Protein AF-A0A3D3ANC4-F1 (afdb_monomer)

Structure (mmCIF, N/CA/C/O backbone):
data_AF-A0A3D3ANC4-F1
#
_entry.id   AF-A0A3D3ANC4-F1
#
loop_
_atom_site.group_PDB
_atom_site.id
_atom_site.type_symbol
_atom_site.label_atom_id
_atom_site.label_alt_id
_atom_site.label_comp_id
_atom_site.label_asym_id
_atom_site.label_entity_id
_atom_site.label_seq_id
_atom_site.pdbx_PDB_ins_code
_atom_site.Cartn_x
_atom_site.Cartn_y
_atom_site.Cartn_z
_atom_site.occupancy
_atom_site.B_iso_or_equiv
_atom_site.auth_seq_id
_atom_site.auth_comp_id
_atom_site.auth_asym_id
_atom_site.auth_atom_id
_atom_site.pdbx_PDB_model_num
ATOM 1 N N . MET A 1 1 ? -12.371 -5.754 14.411 1.00 88.75 1 MET A N 1
ATOM 2 C CA . MET A 1 1 ? -10.931 -5.937 14.131 1.00 88.75 1 MET A CA 1
ATOM 3 C C . MET A 1 1 ? -10.802 -5.740 12.645 1.00 88.75 1 MET A C 1
ATOM 5 O O . MET A 1 1 ? -11.357 -6.563 11.915 1.00 88.75 1 MET A O 1
ATOM 9 N N . PRO A 1 2 ? -10.124 -4.674 12.209 1.00 95.31 2 PRO A N 1
ATOM 10 C CA . PRO A 1 2 ? -10.177 -4.286 10.815 1.00 95.31 2 PRO A CA 1
ATOM 11 C C . PRO A 1 2 ? -9.435 -5.298 9.947 1.00 95.31 2 PRO A C 1
ATOM 13 O O . PRO A 1 2 ? -8.342 -5.753 10.292 1.00 95.31 2 PRO A O 1
ATOM 16 N N . ALA A 1 3 ? -10.028 -5.638 8.808 1.00 96.44 3 ALA A N 1
ATOM 17 C CA . ALA A 1 3 ? -9.365 -6.368 7.738 1.00 96.44 3 ALA A CA 1
ATOM 18 C C . ALA A 1 3 ? -9.121 -5.426 6.556 1.00 96.44 3 ALA A C 1
ATOM 20 O O . ALA A 1 3 ? -9.846 -4.447 6.376 1.00 96.44 3 ALA A O 1
ATOM 21 N N . VAL A 1 4 ? -8.096 -5.724 5.755 1.00 98.25 4 VAL A N 1
ATOM 22 C CA . VAL A 1 4 ? -7.666 -4.880 4.635 1.00 98.25 4 VAL A CA 1
ATOM 23 C C . VAL A 1 4 ? -7.474 -5.697 3.359 1.00 98.25 4 VAL A C 1
ATOM 25 O O . VAL A 1 4 ? -6.752 -6.697 3.342 1.00 98.25 4 VAL A O 1
ATOM 28 N N . ALA A 1 5 ? -8.107 -5.247 2.280 1.00 98.38 5 ALA A N 1
ATOM 29 C CA . ALA A 1 5 ? -7.809 -5.647 0.912 1.00 98.38 5 ALA A CA 1
ATOM 30 C C . ALA A 1 5 ? -6.863 -4.622 0.270 1.00 98.38 5 ALA A C 1
ATOM 32 O O . ALA A 1 5 ? -6.899 -3.437 0.609 1.00 98.38 5 ALA A O 1
ATOM 33 N N . VAL A 1 6 ? -6.002 -5.078 -0.641 1.00 98.62 6 VAL A N 1
ATOM 34 C CA . VAL A 1 6 ? -4.940 -4.253 -1.231 1.00 98.62 6 VAL A CA 1
ATOM 35 C C . VAL A 1 6 ? -4.960 -4.327 -2.752 1.00 98.62 6 VAL A C 1
ATOM 37 O O . VAL A 1 6 ? -5.181 -5.392 -3.328 1.00 98.62 6 VAL A O 1
ATOM 40 N N . SER A 1 7 ? -4.699 -3.191 -3.389 1.00 98.06 7 SER A N 1
ATOM 41 C CA . SER A 1 7 ? -4.394 -3.084 -4.814 1.00 98.06 7 SER A CA 1
ATOM 42 C C . SER A 1 7 ? -3.130 -2.228 -4.982 1.00 98.06 7 SER A C 1
ATOM 44 O O . SER A 1 7 ? -3.046 -1.187 -4.340 1.00 98.06 7 SER A O 1
ATOM 46 N N . PRO A 1 8 ? -2.143 -2.597 -5.812 1.00 98.38 8 PRO A N 1
ATOM 47 C CA . PRO A 1 8 ? -2.042 -3.845 -6.559 1.00 98.38 8 PRO A CA 1
ATOM 48 C C . PRO A 1 8 ? -2.122 -5.073 -5.656 1.00 98.38 8 PRO A C 1
ATOM 50 O O . PRO A 1 8 ? -1.677 -5.034 -4.504 1.00 98.38 8 PRO A O 1
ATOM 53 N N . ALA A 1 9 ? -2.726 -6.140 -6.177 1.00 98.12 9 ALA A N 1
ATOM 54 C CA . ALA A 1 9 ? -2.776 -7.403 -5.462 1.00 98.12 9 ALA A CA 1
ATOM 55 C C . ALA A 1 9 ? -1.366 -8.003 -5.364 1.00 98.12 9 ALA A C 1
ATOM 57 O O . ALA A 1 9 ? -0.468 -7.683 -6.150 1.00 98.12 9 ALA A O 1
ATOM 58 N N . GLU A 1 10 ? -1.173 -8.870 -4.379 1.00 98.19 10 GLU A N 1
ATOM 59 C CA . GLU A 1 10 ? 0.108 -9.521 -4.141 1.00 98.19 10 GLU A CA 1
ATOM 60 C C . GLU A 1 10 ? 0.597 -10.279 -5.385 1.00 98.19 10 GLU A C 1
ATOM 62 O O . GLU A 1 10 ? -0.168 -10.987 -6.039 1.00 98.19 10 GLU A O 1
ATOM 67 N N . ASN A 1 11 ? 1.880 -10.110 -5.705 1.00 97.31 11 ASN A N 1
ATOM 68 C CA . ASN A 1 11 ? 2.573 -10.735 -6.831 1.00 97.31 11 ASN A CA 1
ATOM 69 C C . ASN A 1 11 ? 1.961 -10.426 -8.209 1.00 97.31 11 ASN A C 1
ATOM 71 O O . ASN A 1 11 ? 2.090 -11.219 -9.141 1.00 97.31 11 ASN A O 1
ATOM 75 N N . THR A 1 12 ? 1.322 -9.262 -8.361 1.00 97.62 12 THR A N 1
ATOM 76 C CA . THR A 1 12 ? 0.839 -8.778 -9.664 1.00 97.62 12 THR A CA 1
ATOM 77 C C . THR A 1 12 ? 1.830 -7.836 -10.343 1.00 97.62 12 THR A C 1
ATOM 79 O O . THR A 1 12 ? 2.641 -7.180 -9.686 1.00 97.62 12 THR A O 1
ATOM 82 N N . THR A 1 13 ? 1.751 -7.769 -11.676 1.00 97.06 13 THR A N 1
ATOM 83 C CA . THR A 1 13 ? 2.443 -6.758 -12.487 1.00 97.06 13 THR A CA 1
ATOM 84 C C . THR A 1 13 ? 1.462 -5.650 -12.850 1.00 97.06 13 THR A C 1
ATOM 86 O O . THR A 1 13 ? 0.361 -5.934 -13.319 1.00 97.06 13 THR A O 1
ATOM 89 N N . VAL A 1 14 ? 1.845 -4.395 -12.633 1.00 96.44 14 VAL A N 1
ATOM 90 C CA . VAL A 1 14 ? 0.998 -3.217 -12.872 1.00 96.44 14 VAL A CA 1
ATOM 91 C C . VAL A 1 14 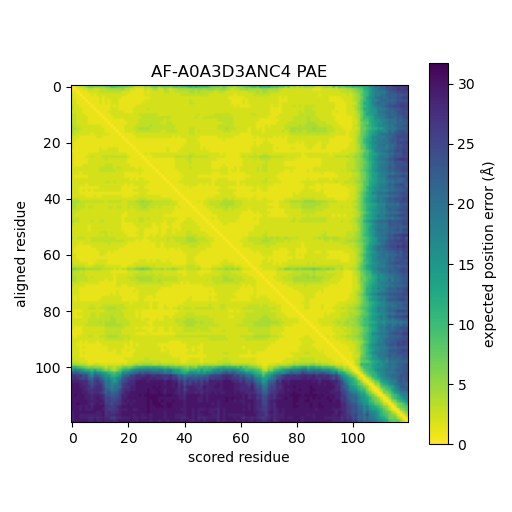? 1.777 -2.091 -13.5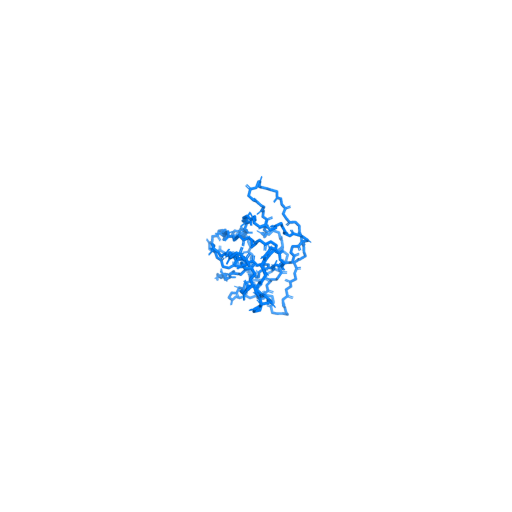40 1.00 96.44 14 VAL A C 1
ATOM 93 O O . VAL A 1 14 ? 3.000 -2.099 -13.541 1.00 96.44 14 VAL A O 1
ATOM 96 N N . SER A 1 15 ? 1.085 -1.071 -14.046 1.00 95.75 15 SER A N 1
ATOM 97 C CA . SER A 1 15 ? 1.757 0.110 -14.599 1.00 95.75 15 SER A CA 1
ATOM 98 C C . SER A 1 15 ? 2.698 0.775 -13.591 1.00 95.75 15 SER A C 1
ATOM 100 O O . SER A 1 15 ? 2.327 0.946 -12.429 1.00 95.75 15 SER A O 1
ATOM 102 N N . TYR A 1 16 ? 3.850 1.282 -14.032 1.00 94.88 16 TYR A N 1
ATOM 103 C CA . TYR A 1 16 ? 4.684 2.196 -13.229 1.00 94.88 16 TYR A CA 1
ATOM 104 C C . TYR A 1 16 ? 3.981 3.527 -12.861 1.00 94.88 16 TYR A C 1
ATOM 106 O O . TYR A 1 16 ? 4.495 4.311 -12.068 1.00 94.88 16 TYR A O 1
ATOM 114 N N . LYS A 1 17 ? 2.782 3.792 -13.397 1.00 94.25 17 LYS A N 1
ATOM 115 C CA . LYS A 1 17 ? 1.903 4.909 -12.995 1.00 94.25 17 LYS A CA 1
ATOM 116 C C . LYS A 1 17 ? 0.855 4.513 -11.943 1.00 94.25 17 LYS A C 1
ATOM 118 O O . LYS A 1 17 ? -0.023 5.312 -11.618 1.00 94.25 17 LYS A O 1
ATOM 123 N N . SER A 1 18 ? 0.899 3.276 -11.454 1.00 95.94 18 SER A N 1
ATOM 124 C CA . SER A 1 18 ? -0.091 2.738 -10.521 1.00 95.94 18 SER A CA 1
ATOM 125 C C . SER A 1 18 ? -0.054 3.421 -9.160 1.00 95.94 18 SER A C 1
ATOM 127 O O . SER A 1 18 ? 0.986 3.855 -8.669 1.00 95.94 18 SER A O 1
ATOM 129 N N . LYS A 1 19 ? -1.224 3.454 -8.524 1.00 98.31 19 LYS A N 1
ATOM 130 C CA . LYS A 1 19 ? -1.407 3.854 -7.128 1.00 98.31 19 LYS A CA 1
ATOM 131 C C . LYS A 1 19 ? -1.520 2.614 -6.251 1.00 98.31 19 LYS A C 1
ATOM 133 O O . LYS A 1 19 ? -1.887 1.550 -6.746 1.00 98.31 19 LYS A O 1
ATOM 138 N N . VAL A 1 20 ? -1.277 2.775 -4.954 1.00 98.75 20 VAL A N 1
ATOM 139 C CA . VAL A 1 20 ? -1.575 1.748 -3.951 1.00 98.75 20 VAL A CA 1
ATOM 140 C C . VAL A 1 20 ? -2.889 2.107 -3.260 1.00 98.75 20 VAL A C 1
ATOM 142 O O . VAL A 1 20 ? -3.043 3.213 -2.754 1.00 98.75 20 VAL A O 1
ATOM 145 N N . ILE A 1 21 ? -3.845 1.187 -3.252 1.00 98.81 21 ILE A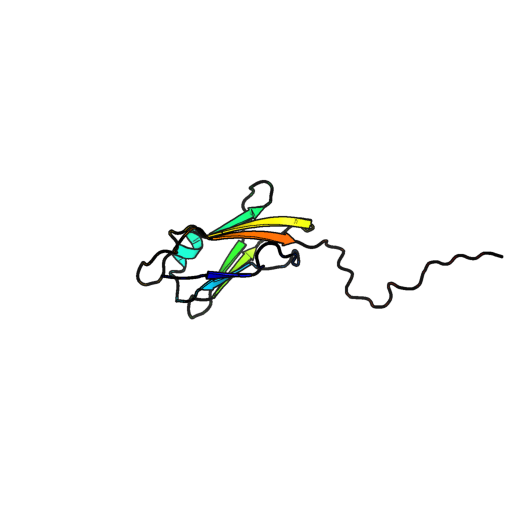 N 1
ATOM 146 C CA . ILE A 1 21 ? -5.178 1.346 -2.673 1.00 98.81 21 ILE A CA 1
ATOM 147 C C .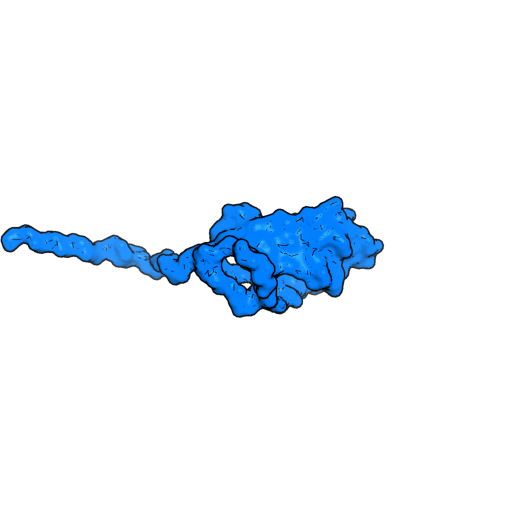 ILE A 1 21 ? -5.336 0.331 -1.544 1.00 98.81 21 ILE A C 1
ATOM 149 O O . ILE A 1 21 ? -5.101 -0.863 -1.733 1.00 98.81 21 ILE A O 1
ATOM 153 N N . LEU A 1 22 ? -5.745 0.819 -0.378 1.00 98.75 22 LEU A N 1
ATOM 154 C CA . LEU A 1 22 ? -6.066 0.033 0.807 1.00 98.75 22 LEU A CA 1
ATOM 155 C C . LEU A 1 22 ? -7.569 0.150 1.049 1.00 98.75 22 LEU A C 1
ATOM 157 O O . LEU A 1 22 ? -8.078 1.261 1.198 1.00 98.75 22 LEU A O 1
ATOM 161 N N . THR A 1 23 ? -8.272 -0.975 1.101 1.00 98.69 23 THR A N 1
ATOM 162 C CA . THR A 1 23 ? -9.714 -1.020 1.364 1.00 98.69 23 THR A CA 1
ATOM 163 C C . THR A 1 23 ? -9.963 -1.772 2.658 1.00 98.69 23 THR A C 1
ATOM 165 O O . THR A 1 23 ? -9.767 -2.986 2.726 1.00 98.69 23 THR A O 1
ATOM 168 N N . PHE A 1 24 ? -10.388 -1.048 3.685 1.00 98.62 24 PHE A N 1
ATOM 169 C CA . PHE A 1 24 ? -10.686 -1.591 5.002 1.00 98.62 24 PHE A CA 1
ATOM 170 C C . PHE A 1 24 ? -12.161 -1.976 5.127 1.00 98.62 24 PHE A C 1
ATOM 172 O O . PHE A 1 24 ? -13.043 -1.347 4.542 1.00 98.62 24 PHE A O 1
ATOM 179 N N . THR A 1 25 ? -12.440 -3.004 5.927 1.00 98.25 25 THR A N 1
ATOM 180 C CA . THR A 1 25 ? -13.812 -3.450 6.228 1.00 98.25 25 THR A CA 1
ATOM 181 C C . THR A 1 25 ? -14.586 -2.476 7.118 1.00 98.25 25 THR A C 1
ATOM 183 O O . THR A 1 25 ? -15.811 -2.547 7.188 1.00 98.25 25 THR A O 1
ATOM 186 N N . GLU A 1 26 ? -13.885 -1.570 7.798 1.00 97.94 26 GLU A N 1
ATOM 187 C CA . GLU A 1 26 ? -14.438 -0.574 8.714 1.00 97.94 26 GLU A CA 1
ATOM 188 C C . GLU A 1 26 ? -13.661 0.756 8.623 1.00 97.94 26 GLU A C 1
ATOM 190 O O . GLU A 1 26 ? -12.525 0.758 8.141 1.00 97.94 26 GLU A O 1
ATOM 195 N N . PRO A 1 27 ? -14.260 1.897 9.026 1.00 98.44 27 PRO A N 1
ATOM 196 C CA . PRO A 1 27 ? -13.581 3.192 9.030 1.00 98.44 27 PRO A CA 1
ATOM 197 C C . PRO A 1 27 ? -12.310 3.200 9.889 1.00 98.44 27 PRO A C 1
ATOM 199 O O . PRO A 1 27 ? -12.346 2.858 11.072 1.00 98.44 27 PRO A O 1
ATOM 202 N N . MET A 1 28 ? -11.199 3.672 9.322 1.00 98.69 28 MET A N 1
ATOM 203 C CA . MET A 1 28 ? -9.906 3.737 10.006 1.00 98.69 28 MET A CA 1
ATOM 204 C C . MET A 1 28 ? -9.559 5.138 10.515 1.00 98.69 28 MET A C 1
ATOM 206 O O . MET A 1 28 ? -9.993 6.160 9.972 1.00 98.69 28 MET A O 1
ATOM 210 N N . ASN A 1 29 ? -8.711 5.205 11.546 1.00 98.56 29 ASN A N 1
ATOM 211 C CA . ASN A 1 29 ? -8.075 6.456 11.941 1.00 98.56 29 ASN A CA 1
ATOM 212 C C . ASN A 1 29 ? -6.994 6.832 10.913 1.00 98.56 29 ASN A C 1
ATOM 214 O O . ASN A 1 29 ? -5.993 6.132 10.770 1.00 98.56 29 ASN A O 1
ATOM 218 N N . SER A 1 30 ? -7.173 7.953 10.212 1.00 98.06 30 SER A N 1
ATOM 219 C CA . SER A 1 30 ? -6.301 8.332 9.093 1.00 98.06 30 SER A CA 1
ATOM 220 C C . SER A 1 30 ? -4.843 8.567 9.496 1.00 98.06 30 SER A C 1
ATOM 222 O O . SER A 1 30 ? -3.952 8.070 8.816 1.00 98.06 30 SER A O 1
ATOM 224 N N . GLY A 1 31 ? -4.588 9.247 10.619 1.00 98.25 31 GLY A N 1
ATOM 225 C CA . GLY A 1 31 ? -3.222 9.473 11.114 1.00 98.25 31 GLY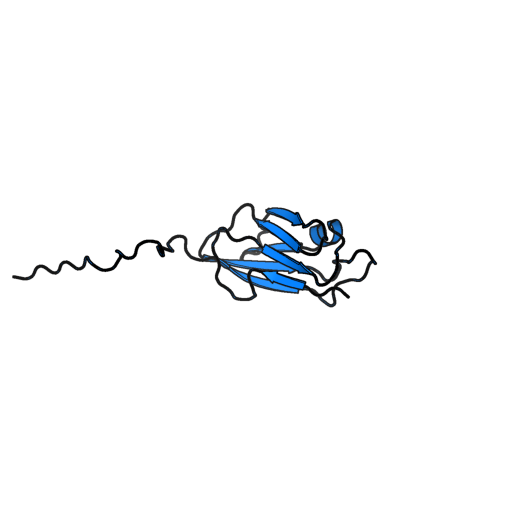 A CA 1
ATOM 226 C C . GLY A 1 31 ? -2.529 8.177 11.550 1.00 98.25 31 GLY A C 1
ATOM 227 O O . GLY A 1 31 ? -1.316 8.018 11.404 1.00 98.25 31 GLY A O 1
ATOM 228 N N . SER A 1 32 ? -3.302 7.202 12.032 1.00 98.38 32 SER A N 1
ATOM 229 C CA . SER A 1 32 ? -2.792 5.864 12.329 1.00 98.38 32 SER A CA 1
ATOM 230 C C . SER A 1 32 ? -2.413 5.099 11.058 1.00 98.38 32 SER A C 1
ATOM 232 O O . SER A 1 32 ? -1.364 4.461 11.047 1.00 98.38 32 SER A O 1
ATOM 234 N N . ILE A 1 33 ? -3.195 5.197 9.975 1.00 98.56 33 ILE A N 1
ATOM 235 C CA . ILE A 1 33 ? -2.813 4.613 8.676 1.00 98.56 33 ILE A CA 1
ATOM 236 C C . ILE A 1 33 ? -1.561 5.294 8.119 1.00 98.56 33 ILE A C 1
ATOM 238 O O . ILE A 1 33 ? -0.633 4.603 7.706 1.00 98.56 33 ILE A O 1
ATOM 242 N N . GLU A 1 34 ? -1.505 6.626 8.152 1.00 98.06 34 GLU A N 1
ATOM 243 C CA . GLU A 1 34 ? -0.374 7.409 7.638 1.00 98.06 34 GLU A CA 1
ATOM 244 C C . GLU A 1 34 ? 0.950 7.041 8.321 1.00 98.06 34 GLU A C 1
ATOM 246 O O . GLU A 1 34 ? 1.961 6.854 7.653 1.00 98.06 34 GLU A O 1
ATOM 251 N N . SER A 1 35 ? 0.933 6.854 9.642 1.00 98.12 35 SER A N 1
ATOM 252 C CA . SER A 1 35 ? 2.117 6.443 10.413 1.00 98.12 35 SER A CA 1
ATOM 253 C C . SER A 1 35 ? 2.469 4.956 10.284 1.00 98.12 35 SER A C 1
ATOM 255 O O . SER A 1 35 ? 3.598 4.572 10.589 1.00 98.12 35 SER A O 1
ATOM 257 N N . SER A 1 36 ? 1.531 4.117 9.835 1.00 98.25 36 SER A N 1
ATOM 258 C CA . SER A 1 36 ? 1.707 2.659 9.771 1.00 98.25 36 SER A CA 1
ATOM 259 C C . SER A 1 36 ? 2.018 2.129 8.372 1.00 98.25 36 SER A C 1
ATOM 261 O O . SER A 1 36 ? 2.487 0.994 8.242 1.00 98.25 36 SER A O 1
ATOM 263 N N . PHE A 1 37 ? 1.730 2.909 7.327 1.00 98.75 37 PHE A N 1
ATOM 264 C CA . PHE A 1 37 ? 1.938 2.524 5.936 1.00 98.75 37 PHE A CA 1
ATOM 265 C C . PHE A 1 37 ? 3.342 2.890 5.442 1.00 98.75 37 PHE A C 1
ATOM 267 O O . PHE A 1 37 ? 3.861 3.973 5.701 1.00 98.75 37 PHE A O 1
ATOM 274 N N . SER A 1 38 ? 3.951 2.001 4.660 1.00 98.75 38 SER A N 1
ATOM 275 C CA . SER A 1 38 ? 5.176 2.296 3.918 1.00 98.75 38 SER A CA 1
ATOM 276 C C . SER A 1 38 ? 5.212 1.554 2.587 1.00 98.75 38 SER A C 1
ATOM 278 O O . SER A 1 38 ? 4.672 0.455 2.459 1.00 98.75 38 SER A O 1
ATOM 280 N N . LEU A 1 39 ? 5.890 2.150 1.608 1.00 98.88 39 LEU A N 1
ATOM 281 C CA . LEU A 1 39 ? 6.211 1.536 0.325 1.00 98.88 39 LEU A CA 1
ATOM 282 C C . LEU A 1 39 ? 7.722 1.614 0.118 1.00 98.88 39 LEU A C 1
ATOM 284 O O . LEU A 1 39 ? 8.301 2.694 0.226 1.00 98.88 39 LEU A O 1
ATOM 288 N N . LYS A 1 40 ? 8.368 0.486 -0.168 1.00 98.81 40 LYS A N 1
ATOM 289 C CA . LYS A 1 40 ? 9.810 0.418 -0.426 1.00 98.81 40 LYS A CA 1
ATOM 290 C C . LYS A 1 40 ? 10.102 -0.273 -1.743 1.00 98.81 40 LYS A C 1
ATOM 292 O O . LYS A 1 40 ? 9.338 -1.136 -2.164 1.00 98.81 40 LYS A O 1
ATOM 297 N N . ASP A 1 41 ? 11.201 0.091 -2.386 1.00 98.38 41 ASP A N 1
ATOM 298 C CA . ASP A 1 41 ? 11.713 -0.671 -3.522 1.00 98.38 41 ASP A CA 1
ATOM 299 C C . ASP A 1 41 ? 12.499 -1.921 -3.078 1.00 98.38 41 ASP A C 1
ATOM 301 O O . ASP A 1 41 ? 12.737 -2.150 -1.890 1.00 98.38 41 ASP A O 1
ATOM 305 N N . ASN A 1 42 ? 12.926 -2.729 -4.049 1.00 95.94 42 ASN A N 1
ATOM 306 C CA . ASN A 1 42 ? 13.738 -3.928 -3.827 1.00 95.94 42 ASN A CA 1
ATOM 307 C C . ASN A 1 42 ? 15.132 -3.676 -3.213 1.00 95.94 42 ASN A C 1
ATOM 309 O O . ASN A 1 42 ? 15.775 -4.632 -2.788 1.00 95.94 42 ASN A O 1
ATOM 313 N N . LEU A 1 43 ? 15.600 -2.426 -3.154 1.00 97.25 43 LEU A N 1
ATOM 314 C CA . LEU A 1 43 ? 16.841 -2.031 -2.477 1.00 97.25 43 LEU A CA 1
ATOM 315 C C . LEU A 1 43 ? 16.580 -1.519 -1.050 1.00 97.25 43 LEU A C 1
ATOM 317 O O . LEU A 1 43 ? 17.518 -1.191 -0.329 1.00 97.25 43 LEU A O 1
ATOM 321 N N . GLY A 1 44 ? 15.314 -1.453 -0.629 1.00 97.19 44 GLY A N 1
ATOM 322 C CA . GLY A 1 44 ? 14.900 -0.965 0.682 1.00 97.19 44 GLY A CA 1
ATOM 323 C C . GLY A 1 44 ? 14.724 0.553 0.769 1.00 97.19 44 GLY A C 1
ATOM 324 O O . GLY A 1 44 ? 14.457 1.054 1.866 1.00 97.19 44 GLY A O 1
ATOM 325 N N . ASN A 1 45 ? 14.823 1.285 -0.345 1.00 98.12 45 ASN A N 1
ATOM 326 C CA . ASN A 1 45 ? 14.597 2.729 -0.365 1.00 98.12 45 ASN A CA 1
ATOM 327 C C . ASN A 1 45 ? 13.114 3.033 -0.166 1.00 98.12 45 ASN A C 1
ATOM 329 O O . ASN A 1 45 ? 12.257 2.403 -0.786 1.00 98.12 45 ASN A O 1
ATOM 333 N N . LEU A 1 46 ? 12.814 4.026 0.673 1.00 98.31 46 LEU A N 1
ATOM 334 C CA . LEU A 1 46 ? 11.448 4.491 0.887 1.00 98.31 46 LEU A CA 1
ATOM 335 C C . LEU A 1 46 ? 10.944 5.252 -0.344 1.00 98.31 46 LEU A C 1
ATOM 337 O O . LEU A 1 46 ? 11.582 6.196 -0.807 1.00 98.31 46 LEU A O 1
ATOM 341 N N . ILE A 1 47 ? 9.765 4.873 -0.825 1.00 98.50 47 ILE A N 1
ATOM 342 C CA . ILE A 1 47 ? 9.046 5.579 -1.878 1.00 98.50 47 ILE A CA 1
ATOM 343 C C . ILE A 1 47 ? 8.087 6.565 -1.222 1.00 98.50 47 ILE A C 1
ATOM 345 O O . ILE A 1 47 ? 7.153 6.171 -0.524 1.00 98.50 47 ILE A O 1
ATOM 349 N N . THR A 1 48 ? 8.331 7.856 -1.436 1.00 98.12 48 THR A N 1
ATOM 350 C CA . THR A 1 48 ? 7.455 8.925 -0.948 1.00 98.12 48 THR A CA 1
ATOM 351 C C . THR A 1 48 ? 6.231 9.077 -1.844 1.00 98.12 48 THR A C 1
ATOM 353 O O . THR A 1 48 ? 6.215 8.633 -2.994 1.00 98.12 48 THR A O 1
ATOM 356 N N . GLY A 1 49 ? 5.190 9.715 -1.321 1.00 98.06 49 GLY A N 1
ATOM 357 C CA . GLY A 1 49 ? 3.953 9.951 -2.048 1.00 98.06 49 GLY A CA 1
ATOM 358 C C . GLY A 1 49 ? 2.927 10.668 -1.188 1.00 98.06 49 GLY A C 1
ATOM 359 O O . GLY A 1 49 ? 3.207 11.047 -0.051 1.00 98.06 49 GLY A O 1
ATOM 360 N N . VAL A 1 50 ? 1.732 10.837 -1.742 1.00 98.44 50 VAL A N 1
ATOM 361 C CA . VAL A 1 50 ? 0.597 11.467 -1.063 1.00 98.44 50 VAL A CA 1
ATOM 362 C C . VAL A 1 50 ? -0.430 10.401 -0.719 1.00 98.44 50 VAL A C 1
ATOM 364 O O . VAL A 1 50 ? -0.864 9.657 -1.599 1.00 98.44 50 VAL A O 1
ATOM 367 N N . LEU A 1 51 ? -0.838 10.345 0.547 1.00 98.56 51 LEU A N 1
ATOM 368 C CA . LEU A 1 51 ? -1.935 9.502 1.007 1.00 98.56 51 LEU A CA 1
ATOM 369 C C . LEU A 1 51 ? -3.224 10.330 1.069 1.00 98.56 51 LEU A C 1
ATOM 371 O O . LEU A 1 51 ? -3.295 11.324 1.786 1.00 98.56 51 LEU A O 1
ATOM 375 N N . SER A 1 52 ? -4.248 9.912 0.334 1.00 98.56 52 SER A N 1
ATOM 376 C CA . SER A 1 52 ? -5.607 10.447 0.441 1.00 98.56 52 SER A CA 1
ATOM 377 C C . SER A 1 52 ? -6.577 9.366 0.907 1.00 98.56 52 SER A C 1
ATOM 379 O O . SER A 1 52 ? -6.250 8.178 0.893 1.00 98.56 52 SER A O 1
ATOM 381 N N . PHE A 1 53 ? -7.771 9.765 1.337 1.00 98.50 53 PHE A N 1
ATOM 382 C CA . PHE A 1 53 ? -8.814 8.842 1.771 1.00 98.50 53 PHE A CA 1
ATOM 383 C C . PHE A 1 53 ? -10.203 9.335 1.367 1.00 98.50 53 PHE A C 1
ATOM 385 O O . PHE A 1 53 ? -10.408 10.525 1.121 1.00 98.50 53 PHE A O 1
ATOM 392 N N . ASP A 1 54 ? -11.143 8.402 1.267 1.00 98.50 54 ASP A N 1
ATOM 393 C CA . ASP A 1 54 ? -12.550 8.683 1.002 1.00 98.50 54 ASP A CA 1
ATOM 394 C C . ASP A 1 54 ? -13.269 9.282 2.223 1.00 98.50 54 ASP A C 1
ATOM 396 O O . ASP A 1 54 ? -12.761 9.292 3.344 1.00 98.50 54 ASP A O 1
ATOM 400 N N . SER A 1 55 ? -14.493 9.777 2.028 1.00 97.94 55 SER A N 1
ATOM 401 C CA . SER A 1 55 ? -15.278 10.386 3.111 1.00 97.94 55 SER A CA 1
ATOM 402 C C . SER A 1 55 ? -15.572 9.422 4.265 1.00 97.94 55 SER A C 1
ATOM 404 O O . SER A 1 55 ? -15.697 9.861 5.408 1.00 97.94 55 SER A O 1
ATOM 406 N N . GLU A 1 56 ? -15.666 8.120 3.981 1.00 97.56 56 GLU A N 1
ATOM 407 C CA . GLU A 1 56 ? -15.911 7.077 4.983 1.00 97.56 56 GLU A CA 1
ATOM 408 C C . GLU A 1 56 ? -14.643 6.610 5.708 1.00 97.56 56 GLU A C 1
ATOM 410 O O . GLU A 1 56 ? -14.752 5.876 6.691 1.00 97.56 56 GLU A O 1
ATOM 415 N N . LYS A 1 57 ? -13.451 7.026 5.260 1.00 98.19 57 LYS A N 1
ATOM 416 C CA . LYS A 1 57 ? -12.149 6.551 5.761 1.00 98.19 57 LYS A CA 1
ATOM 417 C C . LYS A 1 57 ? -12.023 5.028 5.701 1.00 98.19 57 LYS A C 1
ATOM 419 O O . LYS A 1 57 ? -11.428 4.415 6.586 1.00 98.19 57 LYS A O 1
ATOM 424 N N . LYS A 1 58 ? -12.593 4.410 4.671 1.00 98.56 58 LYS A N 1
ATOM 425 C CA . LYS A 1 58 ? -12.449 2.977 4.378 1.00 98.56 58 LYS A CA 1
ATOM 426 C C . LYS A 1 58 ? -11.493 2.736 3.225 1.00 98.56 58 LYS A C 1
ATOM 428 O O . LYS A 1 58 ? -10.860 1.685 3.177 1.00 98.56 58 LYS A O 1
ATOM 433 N N . ILE A 1 59 ? -11.375 3.689 2.308 1.00 98.75 59 ILE A N 1
ATOM 434 C CA . ILE A 1 59 ? -10.521 3.582 1.131 1.00 98.75 59 ILE A CA 1
ATOM 435 C C . ILE A 1 59 ? -9.408 4.611 1.253 1.00 98.75 59 ILE A C 1
ATOM 437 O O . ILE A 1 59 ? -9.655 5.812 1.201 1.00 98.75 59 ILE A O 1
ATOM 441 N N . PHE A 1 60 ? -8.174 4.132 1.369 1.00 98.81 60 PHE A N 1
ATOM 442 C CA . PHE A 1 60 ? -6.972 4.958 1.366 1.00 98.81 60 PHE A CA 1
ATOM 443 C C . PHE A 1 60 ? -6.231 4.760 0.052 1.00 98.81 60 PHE A C 1
ATOM 445 O O . PHE A 1 60 ? -5.979 3.630 -0.358 1.00 98.81 60 PHE A O 1
ATOM 452 N N . THR A 1 61 ? -5.873 5.854 -0.609 1.00 98.81 61 THR A N 1
ATOM 453 C CA . THR A 1 61 ? -5.124 5.845 -1.865 1.00 98.81 61 THR A CA 1
ATOM 454 C C . THR A 1 61 ? -3.783 6.521 -1.653 1.00 98.81 61 THR A C 1
ATOM 456 O O . THR A 1 61 ? -3.700 7.737 -1.495 1.00 98.81 61 THR A O 1
ATOM 459 N N . PHE A 1 62 ? -2.717 5.736 -1.686 1.00 98.88 62 PHE A N 1
ATOM 460 C CA . PHE A 1 62 ? -1.360 6.241 -1.755 1.00 98.88 62 PHE A CA 1
ATOM 461 C C . PHE A 1 62 ? -0.970 6.442 -3.219 1.00 98.88 62 PHE A C 1
ATOM 463 O O . PHE A 1 62 ? -0.984 5.504 -4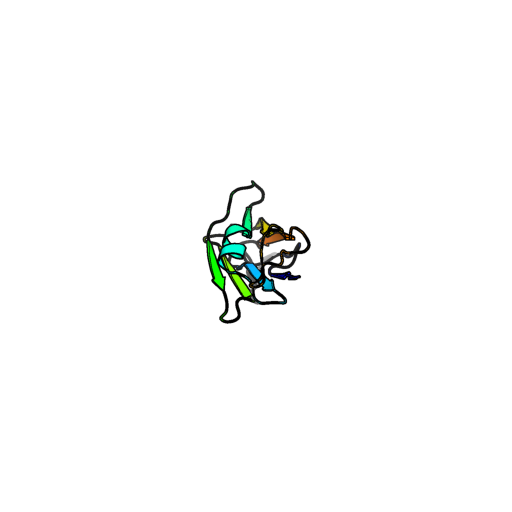.019 1.00 98.88 62 PHE A O 1
ATOM 470 N N . THR A 1 63 ? -0.629 7.676 -3.572 1.00 98.62 63 THR A N 1
ATOM 471 C CA . THR A 1 63 ? -0.103 8.056 -4.885 1.00 98.62 63 THR A CA 1
ATOM 472 C C . THR A 1 63 ? 1.406 8.260 -4.750 1.00 98.62 63 THR A C 1
ATOM 474 O O . THR A 1 63 ? 1.813 9.296 -4.217 1.00 98.62 63 THR A O 1
ATOM 477 N N . PRO A 1 64 ? 2.239 7.294 -5.186 1.00 98.25 64 PRO A N 1
ATOM 478 C CA . PRO A 1 64 ? 3.691 7.442 -5.160 1.00 98.25 64 PRO A CA 1
ATOM 479 C C . PRO A 1 64 ? 4.142 8.649 -5.992 1.00 98.25 64 PRO A C 1
ATOM 481 O O . PRO A 1 64 ? 3.577 8.906 -7.054 1.00 98.25 64 PRO A O 1
ATOM 484 N N . SER A 1 65 ? 5.184 9.358 -5.550 1.00 97.25 65 SER A N 1
ATOM 485 C CA . SER A 1 65 ? 5.792 10.457 -6.318 1.00 97.25 65 SER A CA 1
ATOM 486 C C . SER A 1 65 ? 6.370 9.956 -7.644 1.00 97.25 65 SER A C 1
ATOM 488 O O . SER A 1 65 ? 6.250 10.612 -8.676 1.00 97.25 65 SER A O 1
ATOM 490 N N . SER A 1 66 ? 6.990 8.777 -7.614 1.00 94.25 66 SER A N 1
ATOM 491 C CA . SER A 1 66 ? 7.447 8.057 -8.796 1.00 94.25 66 SER A CA 1
ATOM 492 C C . SER A 1 66 ? 7.604 6.569 -8.490 1.00 94.25 66 SER A C 1
ATOM 494 O O . SER A 1 66 ? 8.023 6.179 -7.399 1.00 94.25 66 SER A O 1
ATOM 496 N N . LEU A 1 67 ? 7.287 5.735 -9.480 1.00 97.00 67 LEU A N 1
ATOM 497 C CA . LEU A 1 67 ? 7.752 4.356 -9.553 1.00 97.00 67 LEU A CA 1
ATOM 498 C C . LEU A 1 67 ? 8.623 4.220 -10.805 1.00 97.00 67 LEU A C 1
ATOM 500 O O . LEU A 1 67 ? 8.377 4.847 -11.835 1.00 97.00 67 LEU A O 1
ATOM 504 N N . THR A 1 68 ? 9.666 3.415 -10.698 1.00 96.69 68 THR A N 1
ATOM 505 C CA . THR A 1 68 ? 10.531 2.997 -11.794 1.00 96.69 68 THR A CA 1
ATOM 506 C C . THR A 1 68 ? 9.927 1.745 -12.406 1.00 96.69 68 THR A C 1
ATOM 508 O O . THR A 1 68 ? 9.515 0.869 -11.656 1.00 96.69 68 THR A O 1
ATOM 511 N N . ALA A 1 69 ? 9.897 1.673 -13.735 1.00 95.94 69 ALA A N 1
ATOM 512 C CA . ALA A 1 69 ? 9.500 0.480 -14.475 1.00 95.94 69 ALA A CA 1
ATOM 513 C C . ALA A 1 69 ? 10.389 -0.732 -14.150 1.00 95.94 69 ALA A C 1
ATOM 515 O O . ALA A 1 69 ? 11.533 -0.569 -13.719 1.00 95.94 69 ALA A O 1
ATOM 516 N N . GLU A 1 70 ? 9.856 -1.934 -14.378 1.00 95.50 70 GLU A N 1
ATOM 517 C CA . GLU A 1 70 ? 10.551 -3.220 -14.187 1.00 95.50 70 GLU A CA 1
ATOM 518 C C . GLU A 1 70 ? 11.140 -3.406 -12.780 1.00 95.50 70 GLU A C 1
ATOM 520 O O . GLU A 1 70 ? 12.129 -4.111 -12.571 1.00 95.50 70 GLU A O 1
ATOM 525 N N . LYS A 1 71 ? 10.525 -2.763 -11.784 1.00 97.44 71 LYS A N 1
ATOM 526 C CA . LYS A 1 71 ? 10.964 -2.801 -10.391 1.00 97.44 71 LYS A CA 1
ATOM 527 C C . LYS A 1 71 ? 9.908 -3.428 -9.495 1.00 97.44 71 LYS A C 1
ATOM 529 O O . LYS A 1 71 ? 8.712 -3.165 -9.640 1.00 97.44 71 LYS A O 1
ATOM 534 N N . THR A 1 72 ? 10.374 -4.232 -8.542 1.00 98.38 72 THR A N 1
ATOM 535 C CA . THR A 1 72 ? 9.546 -4.795 -7.473 1.00 98.38 72 THR A CA 1
ATOM 536 C C . THR A 1 72 ? 9.492 -3.844 -6.288 1.00 98.38 72 THR A C 1
ATOM 538 O O . THR A 1 72 ? 10.513 -3.299 -5.857 1.00 98.38 72 THR A O 1
ATOM 541 N N . TYR A 1 73 ? 8.289 -3.691 -5.750 1.00 98.75 73 TYR A N 1
ATOM 542 C CA . TYR A 1 73 ? 7.977 -2.866 -4.599 1.00 98.75 73 TYR A CA 1
ATOM 543 C C . TYR A 1 73 ? 7.337 -3.702 -3.499 1.00 98.75 73 TYR A C 1
ATOM 545 O O . TYR A 1 73 ? 6.524 -4.581 -3.778 1.00 98.75 73 TYR A O 1
ATOM 553 N N . THR A 1 74 ? 7.674 -3.381 -2.254 1.00 98.81 74 THR A N 1
ATOM 554 C CA . THR A 1 74 ? 7.110 -3.978 -1.044 1.00 98.81 74 THR A CA 1
ATOM 555 C C . THR A 1 74 ? 6.315 -2.919 -0.298 1.00 98.81 74 THR A C 1
ATOM 557 O O . THR A 1 74 ? 6.878 -1.932 0.183 1.00 98.81 74 THR A O 1
ATOM 560 N N . ALA A 1 75 ? 5.011 -3.128 -0.180 1.00 98.75 75 ALA A N 1
ATOM 561 C CA . ALA A 1 75 ? 4.137 -2.317 0.650 1.00 98.75 75 ALA A CA 1
ATOM 562 C C . ALA A 1 75 ? 3.918 -3.003 2.002 1.00 98.75 75 ALA A C 1
ATOM 564 O O . ALA A 1 75 ? 3.845 -4.233 2.092 1.00 98.75 75 ALA A O 1
ATOM 565 N N . LYS A 1 76 ? 3.823 -2.203 3.062 1.00 98.75 76 LYS A N 1
ATOM 566 C CA . LYS A 1 76 ? 3.610 -2.689 4.423 1.00 98.75 76 LYS A CA 1
ATOM 567 C C . LYS A 1 76 ? 2.650 -1.785 5.184 1.00 98.75 76 LYS A C 1
ATOM 569 O O . LYS A 1 76 ? 2.809 -0.570 5.155 1.00 98.75 76 LYS A O 1
ATOM 574 N N . ILE A 1 77 ? 1.720 -2.396 5.913 1.00 98.69 77 ILE A N 1
ATOM 575 C CA . ILE A 1 77 ? 0.946 -1.785 6.996 1.00 98.69 77 ILE A CA 1
ATOM 576 C C . ILE A 1 77 ? 1.302 -2.549 8.272 1.00 98.69 77 ILE A C 1
ATOM 578 O O . ILE A 1 77 ? 1.103 -3.764 8.331 1.00 98.69 77 ILE A O 1
ATOM 582 N N . VAL A 1 78 ? 1.870 -1.874 9.270 1.00 98.62 78 VAL A N 1
ATOM 583 C CA . VAL A 1 78 ? 2.134 -2.504 10.577 1.00 98.62 78 VAL A CA 1
ATOM 584 C C . VAL A 1 78 ? 0.836 -2.700 11.362 1.00 98.62 78 VAL A C 1
ATOM 586 O O . VAL A 1 78 ? -0.132 -1.958 11.171 1.00 98.62 78 VAL A O 1
ATOM 589 N N . LYS A 1 79 ? 0.798 -3.705 12.241 1.00 98.00 79 LYS A N 1
ATOM 590 C CA . LYS A 1 79 ? -0.416 -4.081 12.981 1.00 98.00 79 LYS A CA 1
ATOM 591 C C . LYS A 1 79 ? -0.997 -2.951 13.839 1.00 98.00 79 LYS A C 1
ATOM 593 O O . LYS A 1 79 ? -2.189 -2.950 14.118 1.00 98.00 79 LYS A O 1
ATOM 598 N N . GLU A 1 80 ? -0.172 -1.989 14.249 1.00 97.69 80 GLU A N 1
ATOM 599 C CA . GLU A 1 80 ? -0.539 -0.857 15.104 1.00 97.69 80 GLU A CA 1
ATOM 600 C C . GLU A 1 80 ? -1.484 0.152 14.429 1.00 97.69 80 GLU A C 1
ATOM 602 O O . GLU A 1 80 ? -1.971 1.060 15.109 1.00 97.69 80 GLU A O 1
ATOM 607 N N . ALA A 1 81 ? -1.779 -0.016 13.135 1.00 98.31 81 ALA A N 1
ATOM 608 C CA . ALA A 1 81 ? -2.856 0.683 12.443 1.00 98.31 81 ALA A CA 1
ATOM 609 C C . ALA A 1 81 ? -4.214 0.412 13.121 1.00 98.31 81 ALA A C 1
ATOM 611 O O . ALA A 1 81 ? -4.608 -0.743 13.286 1.00 98.31 81 ALA A O 1
ATOM 612 N N . LYS A 1 82 ? -4.935 1.476 13.499 1.00 98.38 82 LYS A N 1
ATOM 613 C CA . LYS A 1 82 ? -6.168 1.402 14.301 1.00 98.38 82 LYS A CA 1
ATOM 614 C C . LYS A 1 82 ? -7.405 1.939 13.594 1.00 98.38 82 LYS A C 1
ATOM 616 O O . LYS A 1 82 ? -7.339 2.924 12.852 1.00 98.38 82 LYS A O 1
ATOM 621 N N . ASP A 1 83 ? -8.547 1.339 13.912 1.00 98.31 83 ASP A N 1
ATOM 622 C CA . ASP A 1 83 ? -9.856 1.928 13.636 1.00 98.31 83 ASP A CA 1
ATOM 623 C C . ASP A 1 83 ? -10.180 3.116 14.562 1.00 98.31 83 ASP A C 1
ATOM 625 O O . ASP A 1 83 ? -9.387 3.518 15.421 1.00 98.31 83 ASP A O 1
ATOM 629 N N . LEU A 1 84 ? -11.363 3.704 14.375 1.00 96.19 84 LEU A N 1
ATOM 630 C CA . LEU A 1 84 ? -11.845 4.822 15.195 1.00 96.19 84 LEU A CA 1
ATOM 631 C C . LEU A 1 84 ? -12.145 4.434 16.653 1.00 96.19 84 LEU A C 1
ATOM 633 O O . LEU A 1 84 ? -12.207 5.312 17.512 1.00 96.19 84 LEU A O 1
ATOM 637 N N . ASN A 1 85 ? -12.307 3.144 16.940 1.00 97.44 85 ASN A N 1
ATOM 638 C CA . ASN A 1 85 ? -12.544 2.595 18.272 1.00 97.44 85 ASN A CA 1
ATOM 639 C C . ASN A 1 85 ? -11.248 2.125 18.958 1.00 97.44 85 ASN A C 1
ATOM 641 O O . ASN A 1 85 ? -11.286 1.707 20.115 1.00 97.44 85 ASN A O 1
ATOM 645 N N . GLY A 1 86 ? -10.102 2.230 18.281 1.00 97.44 86 GLY A N 1
ATOM 646 C CA . GLY A 1 86 ? -8.791 1.850 18.794 1.00 97.44 86 GLY A CA 1
ATOM 647 C C . GLY A 1 86 ? -8.413 0.384 18.575 1.00 97.44 86 GLY A C 1
ATOM 648 O O . GLY A 1 86 ? -7.362 -0.025 19.079 1.00 97.44 86 GLY A O 1
ATOM 649 N N . ASN A 1 87 ? -9.199 -0.402 17.830 1.00 98.12 87 ASN A N 1
ATOM 650 C CA . ASN A 1 87 ? -8.833 -1.781 17.510 1.00 98.12 87 ASN A CA 1
ATOM 651 C C . ASN A 1 87 ? -7.752 -1.804 16.429 1.00 98.12 87 ASN A C 1
ATOM 653 O O . ASN A 1 87 ? -7.869 -1.146 15.397 1.00 98.12 87 ASN A O 1
ATOM 657 N N . MET A 1 88 ? -6.712 -2.594 16.675 1.00 98.31 88 MET A N 1
ATOM 658 C CA . MET A 1 88 ? -5.589 -2.814 15.763 1.00 98.31 88 MET A CA 1
ATOM 659 C C . MET A 1 88 ? -5.927 -3.832 14.669 1.00 98.31 88 MET A C 1
ATOM 661 O O . MET A 1 88 ? -6.887 -4.595 14.802 1.00 98.31 88 MET A O 1
ATOM 665 N N . LEU A 1 89 ? -5.095 -3.900 13.627 1.00 98.00 89 LEU A N 1
ATOM 666 C CA . LEU A 1 89 ? -5.109 -5.029 12.693 1.00 98.00 89 LEU A CA 1
ATOM 667 C C . LEU A 1 89 ? -4.717 -6.335 13.399 1.00 98.00 89 LEU A C 1
ATOM 669 O O . LEU A 1 89 ? -4.010 -6.338 14.407 1.00 98.00 89 LEU A O 1
ATOM 673 N N . ALA A 1 90 ? -5.120 -7.464 12.812 1.00 97.56 90 ALA A N 1
ATOM 674 C CA . ALA A 1 90 ? -4.769 -8.797 13.311 1.00 97.56 90 ALA A CA 1
ATOM 675 C C . ALA A 1 90 ? -3.253 -9.058 13.317 1.00 97.56 90 ALA A C 1
ATOM 677 O O . ALA A 1 90 ? -2.716 -9.709 14.212 1.00 97.56 90 ALA A O 1
ATOM 678 N N . SER A 1 91 ? -2.574 -8.571 12.282 1.00 98.00 91 SER A N 1
ATOM 679 C CA . SER A 1 91 ? -1.149 -8.752 12.034 1.00 98.00 91 SER A CA 1
ATOM 680 C C . SER A 1 91 ? -0.652 -7.669 11.082 1.00 98.00 91 SER A C 1
ATOM 682 O O . SER A 1 91 ? -1.448 -6.970 10.451 1.00 98.00 91 SER A O 1
ATOM 684 N N . ASP A 1 92 ? 0.667 -7.577 10.920 1.00 98.38 92 ASP A N 1
ATOM 685 C CA . ASP A 1 92 ? 1.253 -6.810 9.825 1.00 98.38 92 ASP A CA 1
ATOM 686 C C . ASP A 1 92 ? 0.702 -7.327 8.485 1.00 98.38 92 ASP A C 1
ATOM 688 O O . ASP A 1 92 ? 0.609 -8.539 8.262 1.00 98.38 92 ASP A O 1
ATOM 692 N N . LYS A 1 93 ? 0.374 -6.412 7.571 1.00 98.50 93 LYS A N 1
ATOM 693 C CA . LYS A 1 93 ? 0.063 -6.723 6.174 1.00 98.50 93 LYS A CA 1
ATOM 694 C C . LYS A 1 93 ? 1.240 -6.283 5.319 1.00 98.50 93 LYS A C 1
ATOM 696 O O . LYS A 1 93 ? 1.461 -5.090 5.150 1.00 98.50 93 LYS A O 1
ATOM 701 N N . THR A 1 94 ? 1.987 -7.240 4.780 1.00 98.62 94 THR A N 1
ATOM 702 C CA . THR A 1 94 ? 3.095 -6.990 3.845 1.00 98.62 94 THR A CA 1
ATOM 703 C C . THR A 1 94 ? 2.783 -7.681 2.528 1.00 98.62 94 THR A C 1
ATOM 705 O O . THR A 1 94 ? 2.301 -8.810 2.548 1.00 98.62 94 THR A O 1
ATOM 708 N N . TRP A 1 95 ? 3.010 -7.010 1.402 1.00 98.69 95 TRP A N 1
ATOM 709 C CA . TRP A 1 95 ? 2.827 -7.597 0.075 1.00 98.69 95 TRP A CA 1
ATOM 710 C C . TRP A 1 95 ? 3.749 -6.943 -0.946 1.00 98.69 95 TRP A C 1
ATOM 712 O O . TRP A 1 95 ? 4.227 -5.822 -0.750 1.00 98.69 95 TRP A O 1
ATOM 722 N N . THR A 1 96 ? 3.976 -7.651 -2.047 1.00 98.69 96 THR A N 1
ATOM 723 C CA . THR A 1 96 ? 4.813 -7.198 -3.156 1.00 98.69 96 THR A CA 1
ATOM 724 C C . THR A 1 96 ? 4.018 -7.049 -4.441 1.00 98.69 96 THR A C 1
ATOM 726 O O . THR A 1 96 ? 3.071 -7.793 -4.683 1.00 98.69 96 THR A O 1
ATOM 729 N N . PHE A 1 97 ? 4.427 -6.108 -5.286 1.00 98.69 97 PHE A N 1
ATOM 730 C CA . PHE A 1 97 ? 3.981 -5.992 -6.673 1.00 98.69 97 PHE A CA 1
ATOM 731 C C . PHE A 1 97 ? 5.145 -5.543 -7.554 1.00 98.69 97 PHE A C 1
ATOM 733 O O . PHE A 1 97 ? 6.112 -4.948 -7.070 1.00 98.69 97 PHE A O 1
ATOM 740 N N . THR A 1 98 ? 5.051 -5.814 -8.847 1.00 98.44 98 THR A N 1
ATOM 741 C CA . THR A 1 98 ? 6.066 -5.438 -9.832 1.00 98.44 98 THR A CA 1
ATOM 742 C C . THR A 1 98 ? 5.479 -4.428 -10.804 1.00 98.44 98 THR A C 1
ATOM 744 O O . THR A 1 98 ? 4.289 -4.448 -11.113 1.00 98.44 98 THR A O 1
ATOM 747 N N . THR A 1 99 ? 6.306 -3.500 -11.258 1.00 97.62 99 THR A N 1
ATOM 748 C CA . THR A 1 99 ? 5.930 -2.560 -12.312 1.00 97.62 99 THR A CA 1
ATOM 749 C C . THR A 1 99 ? 6.275 -3.127 -13.681 1.00 97.62 99 THR A C 1
ATOM 751 O O . THR A 1 99 ? 7.289 -3.803 -13.845 1.00 97.62 99 THR A O 1
ATOM 754 N N . ASP A 1 100 ? 5.419 -2.870 -14.660 1.00 94.31 100 ASP A N 1
ATOM 755 C CA . ASP A 1 100 ? 5.647 -3.225 -16.054 1.00 94.31 100 ASP A CA 1
ATOM 756 C C . ASP A 1 100 ? 6.826 -2.458 -16.667 1.00 94.31 100 ASP A C 1
ATOM 758 O O . ASP A 1 100 ? 7.382 -1.527 -16.076 1.00 94.31 100 ASP A O 1
ATOM 762 N N . SER A 1 101 ? 7.223 -2.881 -17.868 1.00 87.62 101 SER A N 1
ATOM 763 C CA . SER A 1 101 ? 8.175 -2.129 -18.678 1.00 87.62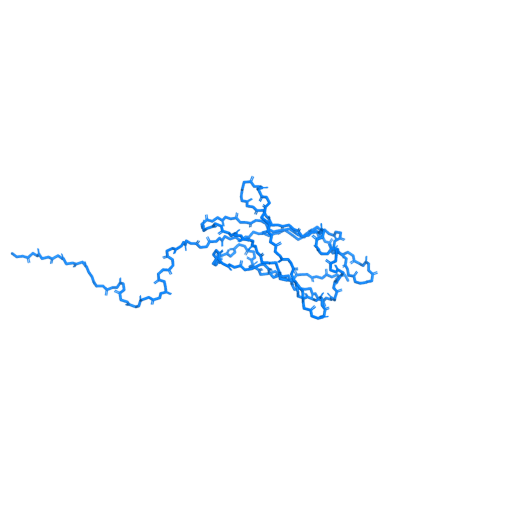 101 SER A CA 1
ATOM 764 C C . SER A 1 101 ? 7.530 -0.852 -19.222 1.00 87.62 101 SER A C 1
ATOM 766 O O . SER A 1 101 ? 6.326 -0.793 -19.478 1.00 87.62 101 SER A O 1
ATOM 768 N N . THR A 1 102 ? 8.343 0.168 -19.497 1.00 75.12 102 THR A N 1
ATOM 769 C CA . THR A 1 102 ? 7.877 1.373 -20.206 1.00 75.12 102 THR A CA 1
ATOM 770 C C . THR A 1 102 ? 7.460 1.091 -21.655 1.00 75.12 102 THR A C 1
ATOM 772 O O . THR A 1 102 ? 6.847 1.952 -22.281 1.00 75.12 102 THR A O 1
ATOM 775 N N . SER A 1 103 ? 7.768 -0.100 -22.185 1.00 62.03 103 SER A N 1
ATOM 776 C CA . SER A 1 103 ? 7.523 -0.514 -23.572 1.00 62.03 103 SER A CA 1
ATOM 777 C C . SER A 1 103 ? 6.231 -1.311 -23.752 1.00 62.03 103 SER A C 1
ATOM 779 O O . SER A 1 103 ? 6.126 -2.105 -24.686 1.00 62.03 103 SER A O 1
ATOM 781 N N . ASN A 1 104 ? 5.222 -1.098 -22.903 1.00 55.50 104 ASN A N 1
ATOM 782 C CA . ASN A 1 104 ? 3.877 -1.607 -23.163 1.00 55.50 104 ASN A CA 1
ATOM 783 C C . ASN A 1 104 ? 3.264 -0.894 -24.385 1.00 55.50 104 ASN A C 1
ATOM 785 O O . ASN A 1 104 ? 2.421 -0.011 -24.261 1.00 55.50 104 ASN A O 1
ATOM 789 N N . ILE A 1 105 ? 3.671 -1.320 -25.583 1.00 49.34 105 ILE A N 1
ATOM 790 C CA . ILE A 1 105 ? 3.115 -0.960 -26.897 1.00 49.34 105 ILE A CA 1
ATOM 791 C C . ILE A 1 105 ? 1.724 -1.573 -27.139 1.00 49.34 105 ILE A C 1
ATOM 793 O O . ILE A 1 105 ? 1.301 -1.732 -28.281 1.00 49.34 105 ILE A O 1
ATOM 797 N N . TYR A 1 106 ? 0.973 -1.905 -26.083 1.00 50.19 106 TYR A N 1
ATOM 798 C CA . TYR A 1 106 ? -0.435 -2.285 -26.209 1.00 50.19 106 TYR A CA 1
ATOM 799 C C . TYR A 1 106 ? -1.280 -1.030 -26.454 1.00 50.19 106 TYR A C 1
ATOM 801 O O . TYR A 1 106 ? -1.966 -0.511 -25.577 1.00 50.19 106 TYR A O 1
ATOM 809 N N . GLY A 1 107 ? -1.151 -0.529 -27.678 1.00 47.00 107 GLY A N 1
ATOM 810 C CA . GLY A 1 107 ? -1.838 0.630 -28.224 1.00 47.00 107 GLY A CA 1
ATOM 811 C C . GLY A 1 107 ? -1.810 0.708 -29.753 1.00 47.00 107 GLY A C 1
ATOM 812 O O . GLY A 1 107 ? -2.501 1.568 -30.280 1.00 47.00 107 GLY A O 1
ATOM 813 N N . ASP A 1 108 ? -1.105 -0.184 -30.465 1.00 49.72 108 ASP A N 1
ATOM 814 C CA . ASP A 1 108 ? -1.177 -0.251 -31.931 1.00 49.72 108 ASP A CA 1
ATOM 815 C C . ASP A 1 108 ? -1.447 -1.688 -32.413 1.00 49.72 108 ASP A C 1
ATOM 817 O O . ASP A 1 108 ? -0.625 -2.576 -32.174 1.00 49.72 108 ASP A O 1
ATOM 821 N N . PRO A 1 109 ? -2.556 -1.958 -33.131 1.00 48.25 109 PRO A N 1
ATOM 822 C CA . PRO A 1 109 ? -2.748 -3.229 -33.830 1.00 48.25 109 PRO A CA 1
ATOM 823 C C . PRO A 1 109 ? -1.818 -3.395 -35.054 1.00 48.25 109 PRO A C 1
ATOM 825 O O . PRO A 1 109 ? -1.874 -4.422 -35.721 1.00 48.25 109 PRO A O 1
ATOM 828 N N . GLU A 1 110 ? -0.942 -2.428 -35.343 1.00 51.72 110 GLU A N 1
ATOM 829 C CA . GLU A 1 110 ? -0.077 -2.392 -36.535 1.00 51.72 110 GLU A CA 1
ATOM 830 C C . GLU A 1 110 ? 1.357 -2.923 -36.302 1.00 51.72 110 GLU A C 1
ATOM 832 O O . GLU A 1 110 ? 2.196 -2.864 -37.196 1.00 51.72 110 GLU A O 1
ATOM 837 N N . ALA A 1 111 ? 1.678 -3.519 -35.146 1.00 49.19 111 ALA A N 1
ATOM 838 C CA . ALA A 1 111 ? 2.998 -4.140 -34.925 1.00 49.19 111 ALA A CA 1
ATOM 839 C C . ALA A 1 111 ? 3.152 -5.550 -35.546 1.00 49.19 111 ALA A C 1
ATOM 841 O O . ALA A 1 111 ? 4.043 -6.316 -35.176 1.00 49.19 111 ALA A O 1
ATOM 842 N N . VAL A 1 112 ? 2.308 -5.901 -36.517 1.00 50.94 112 VAL A N 1
ATOM 843 C CA . VAL A 1 112 ? 2.481 -7.066 -37.388 1.00 50.94 112 VAL A CA 1
ATOM 844 C C . VAL A 1 112 ? 2.450 -6.543 -38.814 1.00 50.94 112 VAL A C 1
ATOM 846 O O . VAL A 1 112 ? 1.371 -6.430 -39.354 1.00 50.94 112 VAL A O 1
ATOM 849 N N . PHE A 1 113 ? 3.597 -6.152 -39.378 1.00 51.09 113 PHE A N 1
ATOM 850 C CA . PHE A 1 113 ? 3.999 -6.306 -40.792 1.00 51.09 113 PHE A CA 1
ATOM 851 C C . PHE A 1 113 ? 5.245 -5.445 -41.066 1.00 51.09 113 PHE A C 1
ATOM 853 O O . PHE A 1 113 ? 5.171 -4.238 -41.259 1.00 51.09 113 PHE A O 1
ATOM 860 N N . GLY A 1 114 ? 6.417 -6.086 -41.103 1.00 39.88 114 GLY A N 1
ATOM 861 C CA . GLY A 1 114 ? 7.663 -5.411 -41.474 1.00 39.88 114 GLY A CA 1
ATOM 862 C C . GLY A 1 114 ? 8.904 -6.297 -41.573 1.00 39.88 114 GLY A C 1
ATOM 863 O O . GLY A 1 114 ? 10.012 -5.774 -41.549 1.00 39.88 114 GLY A O 1
ATOM 864 N N . ILE A 1 115 ? 8.770 -7.628 -41.681 1.00 46.91 115 ILE A N 1
ATOM 865 C CA . ILE A 1 115 ? 9.890 -8.471 -42.131 1.00 46.91 115 ILE A CA 1
ATOM 866 C C . ILE A 1 115 ? 9.872 -8.467 -43.655 1.00 46.91 115 ILE A C 1
ATOM 868 O O . ILE A 1 115 ? 9.315 -9.355 -44.298 1.00 46.91 115 ILE A O 1
ATOM 872 N N . THR A 1 116 ? 10.468 -7.449 -44.257 1.00 41.41 116 THR A N 1
ATOM 873 C CA . THR A 1 116 ? 10.702 -7.470 -45.695 1.00 41.41 116 THR A CA 1
ATOM 874 C C . THR A 1 116 ? 11.963 -8.284 -45.969 1.00 41.41 116 THR A C 1
ATOM 876 O O . THR A 1 116 ? 13.075 -7.761 -45.989 1.00 41.41 116 THR A O 1
ATOM 879 N N . ARG A 1 117 ? 11.796 -9.595 -46.180 1.00 51.72 117 ARG A N 1
ATOM 880 C CA . ARG A 1 117 ? 12.749 -10.384 -46.970 1.00 51.72 117 ARG A CA 1
ATOM 881 C C . ARG A 1 117 ? 12.441 -10.103 -48.439 1.00 51.72 117 ARG A C 1
ATOM 883 O O . ARG A 1 117 ? 11.501 -10.681 -48.971 1.00 51.72 117 ARG A O 1
ATOM 890 N N . TYR A 1 118 ? 13.219 -9.247 -49.095 1.00 44.28 118 TYR A N 1
ATOM 891 C CA . TYR A 1 118 ? 13.295 -9.297 -50.555 1.00 44.28 118 TYR A CA 1
ATOM 892 C C . TYR A 1 118 ? 14.391 -10.288 -50.937 1.00 44.28 118 TYR A C 1
ATOM 894 O O . TYR A 1 118 ? 15.576 -10.035 -50.733 1.00 44.28 118 TYR A O 1
ATOM 902 N N . GLY A 1 119 ? 13.959 -11.445 -51.433 1.00 47.47 119 GLY A N 1
ATOM 903 C CA . GLY A 1 119 ? 14.761 -12.341 -52.248 1.00 47.47 119 GLY A CA 1
ATOM 904 C C . GLY A 1 119 ? 14.132 -12.415 -53.635 1.00 47.47 119 GLY A C 1
ATOM 905 O O . GLY A 1 119 ? 12.983 -12.836 -53.757 1.00 47.47 119 GLY A O 1
ATOM 906 N N . ASN A 1 120 ? 14.868 -11.936 -54.633 1.00 43.94 120 ASN A N 1
ATOM 907 C CA . ASN A 1 120 ? 15.055 -12.515 -55.965 1.00 43.94 120 ASN A CA 1
ATOM 908 C C . ASN A 1 120 ? 16.175 -11.740 -56.655 1.00 43.94 120 ASN A C 1
ATOM 910 O O . ASN A 1 120 ? 16.096 -10.491 -56.653 1.00 43.94 120 ASN A O 1
#

pLDDT: mean 90.19, std 17.63, range [39.88, 98.88]

Solvent-accessible surface area (backbone atoms only — not comparable to full-atom values): 6845 Å² total; per-residue (Å²): 114,52,50,74,48,61,37,70,44,71,80,36,76,40,60,39,84,56,56,42,37,40,42,38,80,49,48,41,31,64,70,37,43,62,76,27,49,50,39,23,40,82,86,67,50,75,54,57,60,51,77,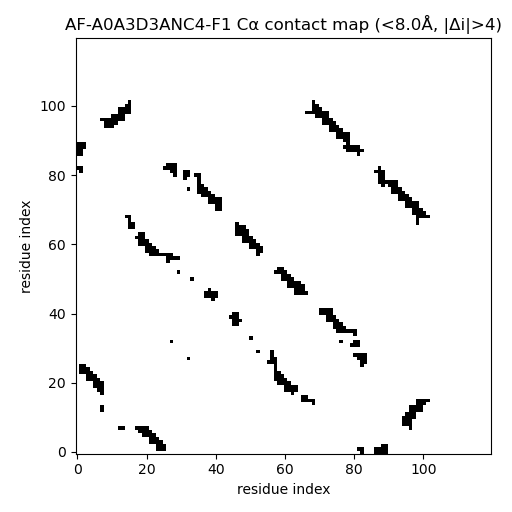46,64,48,97,68,35,28,41,36,39,35,41,56,76,66,57,61,52,69,36,48,34,41,40,35,36,45,27,82,26,23,32,77,87,64,44,38,32,92,52,65,48,71,44,39,32,31,22,33,61,90,76,71,65,88,84,55,94,69,86,73,81,81,86,80,79,86,82,133

Sequence (120 aa):
MPAVAVSPAENTTVSYKSKVILTFTEPMNSGSIESSFSLKDNLGNLITGVLSFDSEKKIFTFTPSSLTAEKTYTAKIVKEAKDLNGNMLASDKTWTFTTDSTSNIYGDPEAVFGITRYGN

Foldseek 3Di:
DKDWDWPVHFAEEEAQQDKIKIAIPAAFDPVLQVVFKWKAWPVRDTFDFDWDADPRNRMIITGTPGGDAQTKMKMKGAQCGGHPVRHTHPGIDIGMYHYHHPPPPVPDPPPPDDPDPDDD

Mean predicted aligned error: 7.45 Å

Secondary structure (DSSP, 8-state):
---EEEESPTTEEE-TTPPEEEEESS-B-HHHHHHHEEEEETT--B--EEEEE-TTS-EEEEEES---TT-EEEEEE-TT-BBTT-PBPSS-EEEEEEEPPTT--TT-TT-S--------

Radius of gyration: 19.22 Å; Cα contacts (8 Å, |Δi|>4): 247; chains: 1; bounding box: 33×24×75 Å

Nearest PDB structures (foldseek):
  2c9r-assembly1_A  TM=7.864E-01  e=1.726E-06  Pseudomonas syringae pv. tomato
  8q00-assembly1_A  TM=7.776E-01  e=5.839E-05  Burkholderia pseudomallei
  8q00-assembly2_C  TM=7.232E-01  e=1.130E-04  Burkholderia pseudomallei
  8pz3-assembly1_B  TM=7.965E-01  e=1.079E-03  Burkholder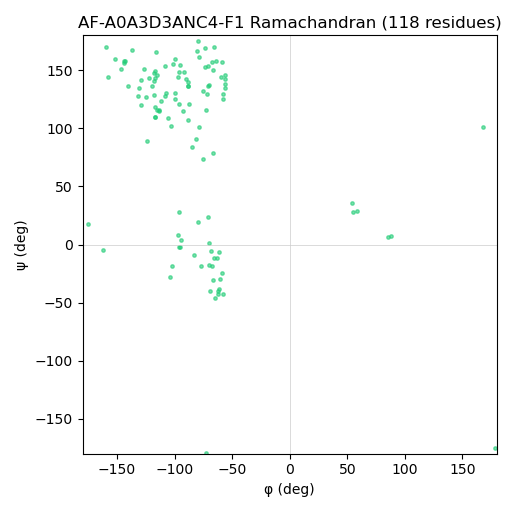ia pseudomallei
  8pz3-assembly1_A  TM=6.977E-01  e=9.144E-04  Burkholderia pseudomallei